Protein AF-A0A1F3NAL4-F1 (afdb_monomer)

Mean predicted aligned error: 11.39 Å

Structure (mmCIF, N/CA/C/O backbone):
data_AF-A0A1F3NAL4-F1
#
_entry.id   AF-A0A1F3NAL4-F1
#
loop_
_atom_site.group_PDB
_atom_site.id
_atom_site.type_symbol
_atom_site.label_atom_id
_atom_site.label_alt_id
_atom_site.label_comp_id
_atom_site.label_asym_id
_atom_site.label_entity_id
_atom_site.label_seq_id
_atom_site.pdbx_PDB_ins_code
_atom_site.Cartn_x
_atom_site.Cartn_y
_atom_site.Cartn_z
_atom_site.occupancy
_atom_site.B_iso_or_equiv
_atom_site.auth_seq_id
_atom_site.auth_comp_id
_atom_site.auth_asym_id
_atom_site.auth_atom_id
_atom_site.pdbx_PDB_model_num
ATOM 1 N N . MET A 1 1 ? 22.217 17.154 -23.159 1.00 69.25 1 MET A N 1
ATOM 2 C CA . MET A 1 1 ? 22.760 16.354 -22.035 1.00 69.25 1 MET A CA 1
ATOM 3 C C . MET A 1 1 ? 21.694 16.055 -20.979 1.00 69.25 1 MET A C 1
ATOM 5 O O . MET A 1 1 ? 21.449 14.884 -20.735 1.00 69.25 1 MET A O 1
ATOM 9 N N . PHE A 1 2 ? 21.003 17.062 -20.426 1.00 83.12 2 PHE A N 1
ATOM 10 C CA . PHE A 1 2 ? 19.924 16.865 -19.440 1.00 83.12 2 PHE A CA 1
ATOM 11 C C . PHE A 1 2 ? 18.755 15.992 -19.947 1.00 83.12 2 PHE A C 1
ATOM 13 O O . PHE A 1 2 ? 18.383 15.028 -19.288 1.00 83.12 2 PHE A O 1
ATOM 20 N N . GLU A 1 3 ? 18.253 16.245 -21.160 1.00 89.31 3 GLU A N 1
ATOM 21 C CA . GLU A 1 3 ? 17.166 15.454 -21.775 1.00 89.31 3 GLU A CA 1
ATOM 22 C C . GLU A 1 3 ? 17.508 13.966 -21.948 1.00 89.31 3 GLU A C 1
ATOM 24 O O . GLU A 1 3 ? 16.677 13.093 -21.714 1.00 89.31 3 GLU A O 1
ATOM 29 N N . ILE A 1 4 ? 18.760 13.661 -22.304 1.00 88.06 4 ILE A N 1
ATOM 30 C CA . ILE A 1 4 ? 19.230 12.279 -22.478 1.00 88.06 4 ILE A CA 1
ATOM 31 C C . ILE A 1 4 ? 19.262 11.560 -21.124 1.00 88.06 4 ILE A C 1
ATOM 33 O O . ILE A 1 4 ? 18.798 10.429 -21.015 1.00 88.06 4 ILE A O 1
ATOM 37 N N . LEU A 1 5 ? 19.747 12.231 -20.075 1.00 88.50 5 LEU A N 1
ATOM 38 C CA . LEU A 1 5 ? 19.722 11.713 -18.704 1.00 88.50 5 LEU A CA 1
ATOM 39 C C . LEU A 1 5 ? 18.291 11.468 -18.212 1.00 88.50 5 LEU A C 1
ATOM 41 O O . LEU A 1 5 ? 18.008 10.408 -17.656 1.00 88.50 5 LEU A O 1
ATOM 45 N N . LEU A 1 6 ? 17.375 12.408 -18.464 1.00 87.88 6 LEU A N 1
ATOM 46 C CA . LEU A 1 6 ? 15.967 12.267 -18.096 1.00 87.88 6 LEU A CA 1
ATOM 47 C C . LEU A 1 6 ? 15.304 11.097 -18.837 1.00 87.88 6 LEU A C 1
ATOM 49 O O . LEU A 1 6 ? 14.531 10.343 -18.245 1.00 87.88 6 LEU A O 1
ATOM 53 N N . PHE A 1 7 ? 15.621 10.925 -20.119 1.00 93.44 7 PHE A N 1
ATOM 54 C CA . PHE A 1 7 ? 15.144 9.806 -20.923 1.00 93.44 7 PHE A CA 1
ATOM 55 C C . PHE A 1 7 ? 15.645 8.461 -20.383 1.00 93.44 7 PHE A C 1
ATOM 57 O O . PHE A 1 7 ? 14.840 7.557 -20.156 1.00 93.44 7 PHE A O 1
ATOM 64 N N . ILE A 1 8 ? 16.948 8.343 -20.105 1.00 92.44 8 ILE A N 1
ATOM 65 C CA . ILE A 1 8 ? 17.551 7.130 -19.533 1.00 92.44 8 ILE A CA 1
ATOM 66 C C . ILE A 1 8 ? 16.922 6.805 -18.174 1.00 92.44 8 ILE A C 1
ATOM 68 O O . ILE A 1 8 ? 16.548 5.659 -17.925 1.00 92.44 8 ILE A O 1
ATOM 72 N N . TYR A 1 9 ? 16.741 7.811 -17.317 1.00 92.00 9 TYR A N 1
ATOM 73 C CA . TYR A 1 9 ? 16.094 7.643 -16.020 1.00 92.00 9 TYR A CA 1
ATOM 74 C C . TYR A 1 9 ? 14.658 7.118 -16.161 1.00 92.00 9 TYR A C 1
ATOM 76 O O . TYR A 1 9 ? 14.296 6.116 -15.542 1.00 92.00 9 TYR A O 1
ATOM 84 N N . LYS A 1 10 ? 13.842 7.741 -17.022 1.00 91.31 10 LYS A N 1
ATOM 85 C CA . LYS A 1 10 ? 12.460 7.300 -17.285 1.00 91.31 10 LYS A CA 1
ATOM 86 C C . LYS A 1 10 ? 12.410 5.873 -17.823 1.00 91.31 10 LYS A C 1
ATOM 88 O O . LYS A 1 10 ? 11.565 5.088 -17.392 1.00 91.31 10 LYS A O 1
ATOM 93 N N . TYR A 1 11 ? 13.317 5.535 -18.737 1.00 93.88 11 TYR A N 1
ATOM 94 C CA . TYR A 1 11 ? 13.435 4.186 -19.272 1.00 93.88 11 TYR A CA 1
ATOM 95 C C . TYR A 1 11 ? 13.720 3.179 -18.153 1.00 93.88 11 TYR A C 1
ATOM 97 O O . TYR A 1 11 ? 12.970 2.219 -17.988 1.00 93.88 11 TYR A O 1
ATOM 105 N N . TYR A 1 12 ? 14.730 3.437 -17.322 1.00 94.38 12 TYR A N 1
ATOM 106 C CA . TYR A 1 12 ? 15.088 2.561 -16.209 1.00 94.38 12 TYR A CA 1
ATOM 107 C C . TYR A 1 12 ? 13.931 2.369 -15.216 1.00 94.38 12 TYR A C 1
ATOM 109 O O . TYR A 1 12 ? 13.581 1.239 -14.869 1.00 94.38 12 TYR A O 1
ATOM 117 N N . MET A 1 13 ? 13.256 3.457 -14.835 1.00 89.81 13 MET A N 1
ATOM 118 C CA . MET A 1 13 ? 12.084 3.400 -13.955 1.00 89.81 13 MET A CA 1
ATOM 119 C C . MET A 1 13 ? 10.934 2.582 -14.560 1.00 89.81 13 MET A C 1
ATOM 121 O O . MET A 1 13 ? 10.269 1.831 -13.845 1.00 89.81 13 MET A O 1
ATOM 125 N N . SER A 1 14 ? 10.717 2.671 -15.877 1.00 91.31 14 SER A N 1
ATOM 126 C CA . SER A 1 14 ? 9.723 1.848 -16.577 1.00 91.31 14 SER A CA 1
ATOM 127 C C . SER A 1 14 ? 10.041 0.356 -16.472 1.00 91.31 14 SER A C 1
ATOM 129 O O . SER A 1 14 ? 9.146 -0.455 -16.225 1.00 91.31 14 SER A O 1
ATOM 131 N N . GLN A 1 15 ? 11.314 -0.018 -16.607 1.00 92.38 15 GLN A N 1
ATOM 132 C CA . GLN A 1 15 ? 11.738 -1.413 -16.505 1.00 92.38 15 GLN A CA 1
ATOM 133 C C . GLN A 1 15 ? 11.542 -1.963 -15.085 1.00 92.38 15 GLN A C 1
ATOM 135 O O . GLN A 1 15 ? 11.014 -3.066 -14.933 1.00 92.38 15 GLN A O 1
ATOM 140 N N . ILE A 1 16 ? 11.850 -1.173 -14.051 1.00 91.31 16 ILE A N 1
ATOM 141 C CA . ILE A 1 16 ? 11.563 -1.540 -12.653 1.00 91.31 16 ILE A CA 1
ATOM 142 C C . ILE A 1 16 ? 10.061 -1.738 -12.440 1.00 91.31 16 ILE A C 1
ATOM 144 O O . ILE A 1 16 ? 9.643 -2.753 -11.885 1.00 91.31 16 ILE A O 1
ATOM 148 N N . ALA A 1 17 ? 9.232 -0.801 -12.907 1.00 88.44 17 ALA A N 1
ATOM 149 C CA . ALA A 1 17 ? 7.783 -0.889 -12.739 1.00 88.44 17 ALA A CA 1
ATOM 150 C C . ALA A 1 17 ? 7.203 -2.164 -13.377 1.00 88.44 17 ALA A C 1
ATOM 152 O O . ALA A 1 17 ? 6.321 -2.803 -12.798 1.00 88.44 17 ALA A O 1
ATOM 153 N N . LYS A 1 18 ? 7.725 -2.570 -14.543 1.00 90.62 18 LYS A N 1
ATOM 154 C CA . LYS A 1 18 ? 7.353 -3.834 -15.198 1.00 90.62 18 LYS A CA 1
ATOM 155 C C . LYS A 1 18 ? 7.766 -5.047 -14.364 1.00 90.62 18 LYS A C 1
ATOM 157 O O . LYS A 1 18 ? 6.940 -5.930 -14.157 1.00 90.62 18 LYS A O 1
ATOM 162 N N . ALA A 1 19 ? 8.996 -5.074 -13.850 1.00 92.88 19 ALA A N 1
ATOM 163 C CA . ALA A 1 19 ? 9.482 -6.178 -13.021 1.00 92.88 19 ALA A CA 1
ATOM 164 C C . ALA A 1 19 ? 8.639 -6.353 -11.745 1.00 92.88 19 ALA A C 1
ATOM 166 O O . ALA A 1 19 ? 8.182 -7.456 -11.447 1.00 92.88 19 ALA A O 1
ATOM 167 N N . VAL A 1 20 ? 8.349 -5.255 -11.040 1.00 91.81 20 VAL A N 1
ATOM 168 C CA . VAL A 1 20 ? 7.497 -5.273 -9.839 1.00 91.81 20 VAL A CA 1
ATOM 169 C C . VAL A 1 20 ? 6.087 -5.762 -10.164 1.00 91.81 20 VAL A C 1
ATOM 171 O O . VAL A 1 20 ? 5.506 -6.531 -9.402 1.00 91.81 20 VAL A O 1
ATOM 174 N N . ARG A 1 21 ? 5.530 -5.357 -11.311 1.00 90.88 21 ARG A N 1
ATOM 175 C CA . ARG A 1 21 ? 4.214 -5.829 -11.753 1.00 90.88 21 ARG A CA 1
ATOM 176 C C . ARG A 1 21 ? 4.188 -7.340 -11.974 1.00 90.88 21 ARG A C 1
ATOM 178 O O . ARG A 1 21 ? 3.248 -7.980 -11.519 1.00 90.88 21 ARG A O 1
ATOM 185 N N . ILE A 1 22 ? 5.196 -7.892 -12.647 1.00 92.62 22 ILE A N 1
ATOM 186 C CA . ILE A 1 22 ? 5.296 -9.340 -12.886 1.00 92.62 22 ILE A CA 1
ATOM 187 C C . ILE A 1 22 ? 5.355 -10.089 -11.551 1.00 92.62 22 ILE A C 1
ATOM 189 O O . ILE A 1 22 ? 4.622 -11.054 -11.356 1.00 92.62 22 ILE A O 1
ATOM 193 N N . LEU A 1 23 ? 6.163 -9.603 -10.605 1.00 93.19 23 LEU A N 1
ATOM 194 C CA . LEU A 1 23 ? 6.261 -10.210 -9.280 1.00 93.19 23 LEU A CA 1
ATOM 195 C C . LEU A 1 23 ? 4.927 -10.171 -8.522 1.00 93.19 23 LEU A C 1
ATOM 197 O O . LEU A 1 23 ? 4.520 -11.170 -7.938 1.00 93.19 23 LEU A O 1
ATOM 201 N N . HIS A 1 24 ? 4.225 -9.037 -8.546 1.00 92.38 24 HIS A N 1
ATOM 202 C CA . HIS A 1 24 ? 2.912 -8.931 -7.918 1.00 92.38 24 HIS A CA 1
ATOM 203 C C . HIS A 1 24 ? 1.886 -9.894 -8.528 1.00 92.38 24 HIS A C 1
ATOM 205 O O . HIS A 1 24 ? 1.132 -10.514 -7.779 1.00 92.38 24 HIS A O 1
ATOM 211 N N . MET A 1 25 ? 1.868 -10.051 -9.855 1.00 90.81 25 MET A N 1
ATOM 212 C CA . MET A 1 25 ? 0.991 -11.023 -10.517 1.00 90.81 25 MET A CA 1
ATOM 213 C C . MET A 1 25 ? 1.307 -12.446 -10.056 1.00 90.81 25 MET A C 1
ATOM 215 O O . MET A 1 25 ? 0.410 -13.151 -9.611 1.00 90.81 25 MET A O 1
ATOM 219 N N . TYR A 1 26 ? 2.588 -12.820 -10.045 1.00 94.25 26 TYR A N 1
ATOM 220 C CA . TYR A 1 26 ? 3.018 -14.135 -9.576 1.00 94.25 26 TYR A CA 1
ATOM 221 C C . TYR A 1 26 ? 2.574 -14.415 -8.133 1.00 94.25 26 TYR A C 1
ATOM 223 O O . TYR A 1 26 ? 2.038 -15.480 -7.841 1.00 94.25 26 TYR A O 1
ATOM 231 N N . ILE A 1 27 ? 2.748 -13.451 -7.224 1.00 92.06 27 ILE A N 1
ATOM 232 C CA . ILE A 1 27 ? 2.289 -13.585 -5.833 1.00 92.06 27 ILE A CA 1
ATOM 233 C C . ILE A 1 27 ? 0.763 -13.722 -5.771 1.00 92.06 27 ILE A C 1
ATOM 235 O O . ILE A 1 27 ? 0.260 -14.530 -4.996 1.00 92.06 27 ILE A O 1
ATOM 239 N N . SER A 1 2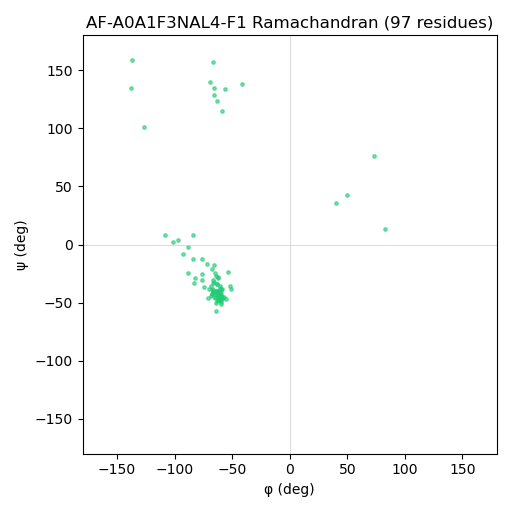8 ? 0.032 -12.964 -6.591 1.00 92.31 28 SER A N 1
ATOM 240 C CA . SER A 1 28 ? -1.437 -13.008 -6.628 1.00 92.31 28 SER A CA 1
ATOM 241 C C . SER A 1 28 ? -1.948 -14.377 -7.050 1.00 92.31 28 SER A C 1
ATOM 243 O O . SER A 1 28 ? -2.839 -14.914 -6.404 1.00 92.31 28 SER A O 1
ATOM 245 N N . GLU A 1 29 ? -1.339 -14.959 -8.083 1.00 93.69 29 GLU A N 1
ATOM 246 C CA . GLU A 1 29 ? -1.653 -16.307 -8.554 1.00 93.69 29 GLU A CA 1
ATOM 247 C C . GLU A 1 29 ? -1.307 -17.361 -7.499 1.00 93.69 29 GLU A C 1
ATOM 249 O O . GLU A 1 29 ? -2.111 -18.245 -7.222 1.00 93.69 29 GLU A O 1
ATOM 254 N N . LYS A 1 30 ? -0.129 -17.260 -6.867 1.00 95.19 30 LYS A N 1
ATOM 255 C CA . LYS A 1 30 ? 0.311 -18.229 -5.850 1.00 95.19 30 LYS A CA 1
ATOM 256 C C . LYS A 1 30 ? -0.521 -18.215 -4.578 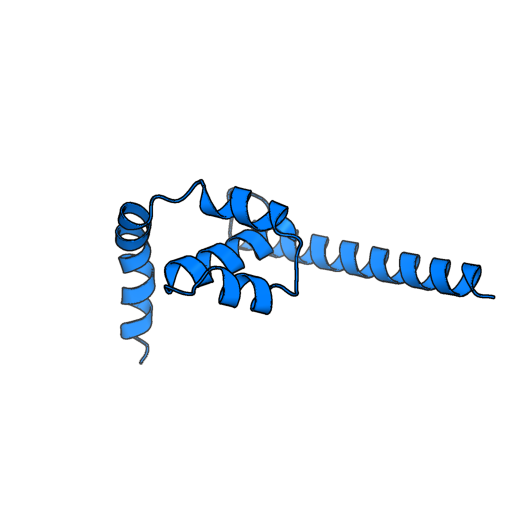1.00 95.19 30 LYS A C 1
ATOM 258 O O . LYS A 1 30 ? -0.612 -19.246 -3.922 1.00 95.19 30 LYS A O 1
ATOM 263 N N . LEU A 1 31 ? -1.074 -17.063 -4.220 1.00 92.19 31 LEU A N 1
ATOM 264 C CA . LEU A 1 31 ? -1.934 -16.904 -3.051 1.00 92.19 31 LEU A CA 1
ATOM 265 C C . LEU A 1 31 ? -3.425 -16.967 -3.402 1.00 92.19 31 LEU A C 1
ATOM 267 O O . LEU A 1 31 ? -4.247 -16.750 -2.517 1.00 92.19 31 LEU A O 1
ATOM 271 N N . GLU A 1 32 ? -3.762 -17.224 -4.671 1.00 93.81 32 GLU A N 1
ATOM 272 C CA . GLU A 1 32 ? -5.137 -17.280 -5.180 1.00 93.81 32 GLU A CA 1
ATOM 273 C C . GLU A 1 32 ? -5.965 -16.048 -4.773 1.00 93.81 32 GLU A C 1
ATOM 275 O O . GLU A 1 32 ? -7.123 -16.136 -4.356 1.00 93.81 32 GLU A O 1
ATOM 280 N N . LEU A 1 33 ? -5.353 -14.861 -4.863 1.00 88.50 33 LEU A N 1
ATOM 281 C CA . LEU A 1 33 ? -6.022 -13.619 -4.49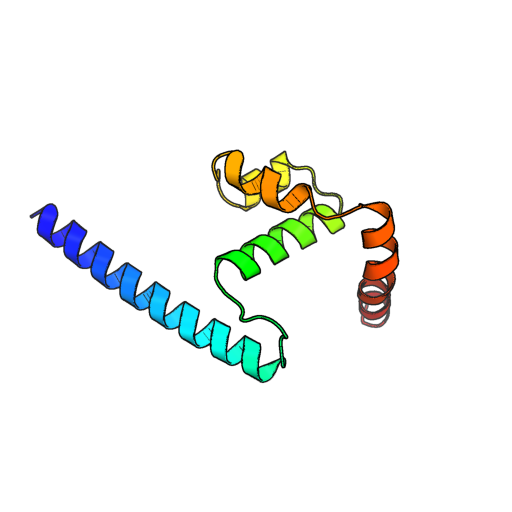3 1.00 88.50 33 LEU A CA 1
ATOM 282 C C . LEU A 1 33 ? -7.181 -13.342 -5.455 1.00 88.50 33 LEU A C 1
ATOM 284 O O . LEU 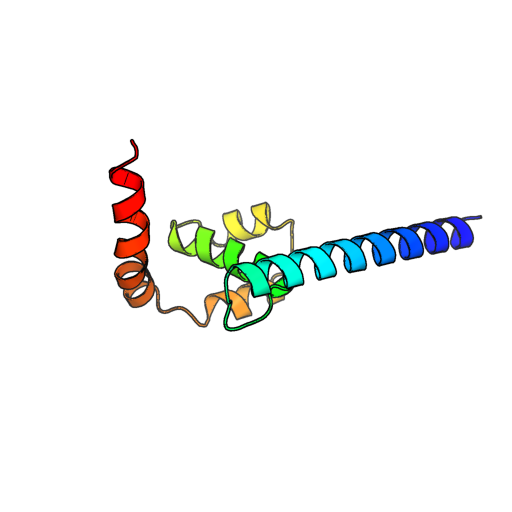A 1 33 ? -7.029 -13.392 -6.672 1.00 88.50 33 LEU A O 1
ATOM 288 N N . SER A 1 34 ? -8.332 -12.955 -4.904 1.00 87.56 34 SER A N 1
ATOM 289 C CA . SER A 1 34 ? -9.519 -12.587 -5.690 1.00 87.56 34 SER A CA 1
ATOM 290 C C . SER A 1 34 ? -9.328 -11.326 -6.538 1.00 87.56 34 SER A C 1
ATOM 292 O O . SER A 1 34 ? -10.108 -11.064 -7.454 1.00 87.56 34 SER A O 1
ATOM 294 N N . VAL A 1 35 ? -8.308 -10.527 -6.222 1.00 85.06 35 VAL A N 1
ATOM 295 C CA . VAL A 1 35 ? -7.932 -9.315 -6.943 1.00 85.06 35 VAL A CA 1
ATOM 296 C C . VAL A 1 35 ? -6.417 -9.276 -7.072 1.00 85.06 35 VAL A C 1
ATOM 298 O O . VAL A 1 35 ? -5.702 -9.464 -6.088 1.00 85.06 35 VAL A O 1
ATOM 301 N N . ASP A 1 36 ? -5.939 -8.948 -8.271 1.00 83.56 36 ASP A N 1
ATOM 302 C CA . ASP A 1 36 ? -4.512 -8.796 -8.532 1.00 83.56 36 ASP A CA 1
ATOM 303 C C . ASP A 1 36 ? -3.856 -7.774 -7.600 1.00 83.56 36 ASP A C 1
ATOM 305 O O . ASP A 1 36 ? -4.286 -6.617 -7.455 1.00 83.56 36 ASP A O 1
ATOM 309 N N . LEU A 1 37 ? -2.713 -8.171 -7.061 1.00 88.19 37 LEU A N 1
ATOM 310 C CA . LEU A 1 37 ? -1.802 -7.290 -6.370 1.00 88.19 37 LEU A CA 1
ATOM 311 C C . LEU A 1 37 ? -1.220 -6.276 -7.374 1.00 88.19 37 LEU A C 1
ATOM 313 O O . LEU A 1 37 ? -0.737 -6.593 -8.462 1.00 88.19 37 LEU A O 1
ATOM 317 N N . ARG A 1 38 ? -1.297 -4.999 -7.018 1.00 87.69 38 ARG A N 1
ATOM 318 C CA . ARG A 1 38 ? -0.802 -3.843 -7.772 1.00 87.69 38 ARG A CA 1
ATOM 319 C C . ARG A 1 38 ? -0.129 -2.917 -6.774 1.00 87.69 38 ARG A C 1
ATOM 321 O O . ARG A 1 38 ? -0.465 -2.923 -5.600 1.00 87.69 38 ARG A O 1
ATOM 328 N N . LEU A 1 39 ? 0.755 -2.032 -7.239 1.00 84.38 39 LEU A N 1
ATOM 329 C CA . LEU A 1 39 ? 1.411 -1.053 -6.356 1.00 84.38 39 LEU A CA 1
ATOM 330 C C . LEU A 1 39 ? 0.417 -0.259 -5.495 1.00 84.38 39 LEU A C 1
ATOM 332 O O . LEU A 1 39 ? 0.690 -0.014 -4.324 1.00 84.38 39 LEU A O 1
ATOM 336 N N . LYS A 1 40 ? -0.742 0.100 -6.064 1.00 82.50 40 LYS A N 1
ATOM 337 C CA . LYS A 1 40 ? -1.829 0.741 -5.321 1.00 82.50 40 LYS A CA 1
ATOM 338 C C . LYS A 1 40 ? -2.387 -0.192 -4.241 1.00 82.50 40 LYS A C 1
ATOM 340 O O . LYS A 1 40 ? -2.306 0.148 -3.076 1.00 82.50 40 LYS A O 1
ATOM 345 N N . THR A 1 41 ? -2.856 -1.391 -4.586 1.00 82.88 41 THR A N 1
ATOM 346 C CA . THR A 1 41 ? -3.457 -2.311 -3.602 1.00 82.88 41 THR A CA 1
ATOM 347 C C . THR A 1 41 ? -2.472 -2.763 -2.519 1.00 82.88 41 THR A C 1
ATOM 349 O O . THR A 1 41 ? -2.864 -2.872 -1.357 1.00 82.88 41 THR A O 1
ATOM 352 N N . SER A 1 42 ? -1.185 -2.932 -2.843 1.00 83.62 42 SER A N 1
ATOM 353 C CA . SER A 1 42 ? -0.123 -3.183 -1.857 1.00 83.62 42 SER A CA 1
ATOM 354 C C . SER A 1 42 ? 0.027 -2.010 -0.880 1.00 83.62 42 SER A C 1
ATOM 356 O O . SER A 1 42 ? 0.106 -2.208 0.332 1.00 83.62 42 SER A O 1
ATOM 358 N N . ARG A 1 43 ? 0.022 -0.772 -1.392 1.00 83.88 43 ARG A N 1
ATOM 359 C CA . ARG A 1 43 ? 0.110 0.451 -0.582 1.00 83.88 43 ARG A CA 1
ATOM 360 C C . ARG A 1 43 ? -1.124 0.638 0.302 1.00 83.88 43 ARG A C 1
ATOM 362 O O . ARG A 1 43 ? -0.986 0.953 1.481 1.00 83.88 43 ARG A O 1
ATOM 369 N N . ASP A 1 44 ? -2.307 0.395 -0.248 1.00 82.00 44 ASP A N 1
ATOM 370 C CA . ASP A 1 44 ? -3.586 0.506 0.454 1.00 82.00 44 ASP A CA 1
ATOM 371 C C . ASP A 1 44 ? -3.653 -0.517 1.603 1.00 82.00 44 ASP A C 1
ATOM 373 O O . ASP A 1 44 ? -4.084 -0.198 2.714 1.00 82.00 44 ASP A O 1
ATOM 377 N N . SER A 1 45 ? -3.143 -1.732 1.366 1.00 83.50 45 SER A N 1
ATOM 378 C CA . SER A 1 45 ? -3.033 -2.793 2.376 1.00 83.50 45 SER A CA 1
ATOM 379 C C . SER A 1 45 ? -2.067 -2.421 3.504 1.00 83.50 45 SER A C 1
ATOM 381 O O . SER A 1 45 ? -2.365 -2.665 4.676 1.00 83.50 45 SER A O 1
ATOM 383 N N . TYR A 1 46 ? -0.942 -1.777 3.180 1.00 86.25 46 TYR A N 1
ATOM 384 C CA . TYR A 1 46 ? 0.010 -1.272 4.172 1.00 86.25 46 TYR A CA 1
ATOM 385 C C . TYR A 1 46 ? -0.609 -0.177 5.056 1.00 86.25 46 TYR A C 1
ATOM 387 O O . TYR A 1 46 ? -0.599 -0.294 6.282 1.00 86.25 46 TYR A O 1
ATOM 395 N N . ALA A 1 47 ? -1.236 0.836 4.449 1.00 84.81 47 ALA A N 1
ATOM 396 C CA . ALA A 1 47 ? -1.900 1.922 5.175 1.00 84.81 47 ALA A CA 1
ATOM 397 C C . ALA A 1 47 ? -3.030 1.400 6.078 1.00 84.81 47 ALA A C 1
ATOM 399 O O . ALA A 1 47 ? -3.151 1.782 7.243 1.00 84.81 47 ALA A O 1
ATOM 400 N N . THR A 1 48 ? -3.829 0.471 5.551 1.00 83.56 48 THR A N 1
ATOM 401 C CA . THR A 1 48 ? -4.917 -0.171 6.293 1.00 83.56 48 THR A CA 1
ATOM 402 C C . THR A 1 48 ? -4.387 -0.967 7.483 1.00 83.56 48 THR A C 1
ATOM 404 O O . THR A 1 48 ? -4.957 -0.892 8.569 1.00 83.56 48 THR A O 1
ATOM 407 N N . THR A 1 49 ? -3.277 -1.688 7.313 1.00 85.06 49 THR A N 1
ATOM 408 C CA . THR A 1 49 ? -2.615 -2.423 8.400 1.00 85.06 49 THR A CA 1
ATOM 409 C C . THR A 1 49 ? -2.153 -1.485 9.517 1.00 85.06 49 THR A C 1
ATOM 411 O O . THR A 1 49 ? -2.406 -1.771 10.686 1.00 85.06 49 THR A O 1
ATOM 414 N N . LEU A 1 50 ? -1.549 -0.340 9.183 1.00 81.25 50 LEU A N 1
ATOM 415 C CA . LEU A 1 50 ? -1.131 0.651 10.182 1.00 81.25 50 LEU A CA 1
ATOM 416 C C . LEU A 1 50 ? -2.320 1.309 10.897 1.00 81.25 50 LEU A C 1
ATOM 418 O O . LEU A 1 50 ? -2.296 1.501 12.110 1.00 81.25 50 LEU A O 1
ATOM 422 N N . LYS A 1 51 ? -3.402 1.610 10.174 1.00 83.50 51 LYS A N 1
ATOM 423 C CA . LYS A 1 51 ? -4.630 2.112 10.806 1.00 83.50 51 LYS A CA 1
ATOM 424 C C . LYS A 1 51 ? -5.216 1.091 11.777 1.00 83.50 51 LYS A C 1
ATOM 426 O O . LYS A 1 51 ? -5.619 1.448 12.879 1.00 83.50 51 LYS A O 1
ATOM 431 N N . ARG A 1 52 ? -5.244 -0.184 11.383 1.00 79.38 52 ARG A N 1
ATOM 432 C CA . ARG A 1 52 ? -5.723 -1.293 12.223 1.00 79.38 52 ARG A CA 1
ATOM 433 C C . ARG A 1 52 ? -4.886 -1.483 13.486 1.00 79.38 52 ARG A C 1
ATOM 435 O O . ARG A 1 52 ? -5.429 -1.929 14.489 1.00 79.38 52 ARG A O 1
ATOM 442 N N . SER A 1 53 ? -3.600 -1.132 13.458 1.00 80.56 53 SER A N 1
ATOM 443 C CA . SER A 1 53 ? -2.736 -1.144 14.644 1.00 80.56 53 SER A CA 1
ATOM 444 C C . SER A 1 53 ? -2.836 0.127 15.498 1.00 80.56 53 SER A C 1
ATOM 446 O O . SER A 1 53 ? -2.071 0.281 16.448 1.00 80.56 53 SER A O 1
ATOM 448 N N . GLY A 1 54 ? -3.782 1.023 15.194 1.00 81.31 54 GLY A N 1
ATOM 449 C CA . GLY A 1 54 ? -4.059 2.223 15.983 1.00 81.31 54 GLY A CA 1
ATOM 450 C C . GLY A 1 54 ? -3.132 3.401 15.689 1.00 81.31 54 GLY A C 1
ATOM 451 O O . GLY A 1 54 ? -3.113 4.355 16.462 1.00 81.31 54 GLY A O 1
ATOM 452 N N . LYS A 1 55 ? -2.359 3.359 14.594 1.00 83.56 55 LYS A N 1
ATOM 453 C CA . LYS A 1 55 ? -1.500 4.482 14.203 1.00 83.56 55 LYS A CA 1
ATOM 454 C C . LYS A 1 55 ? -2.314 5.678 13.730 1.00 83.56 55 LYS A C 1
ATOM 456 O O . LYS A 1 55 ? -3.315 5.529 13.024 1.00 83.56 55 LYS A O 1
ATOM 461 N N . SER A 1 56 ? -1.865 6.868 14.122 1.00 83.50 56 SER A N 1
ATOM 462 C CA . SER A 1 56 ? -2.487 8.122 13.710 1.00 83.50 56 SER A CA 1
ATOM 463 C C . SER A 1 56 ? -2.313 8.350 12.207 1.00 83.50 56 SER A C 1
ATOM 465 O O . SER A 1 56 ? -1.410 7.815 11.560 1.00 83.50 56 SER A O 1
ATOM 467 N N . ARG A 1 57 ? -3.193 9.169 11.627 1.00 76.56 57 ARG A N 1
ATOM 468 C CA . ARG A 1 57 ? -3.133 9.497 10.195 1.00 76.56 57 ARG A CA 1
ATOM 469 C C . ARG A 1 57 ? -1.820 10.187 9.821 1.00 76.56 57 ARG A C 1
ATOM 471 O O . ARG A 1 57 ? -1.303 9.925 8.739 1.00 76.56 57 ARG A O 1
ATOM 478 N N . ASP A 1 58 ? -1.287 11.022 10.710 1.00 77.69 58 ASP A N 1
ATOM 479 C CA . ASP A 1 58 ? -0.029 11.735 10.488 1.00 77.69 58 ASP A CA 1
ATOM 480 C C . ASP A 1 58 ? 1.170 10.786 10.483 1.00 77.69 58 ASP A C 1
ATOM 482 O O . ASP A 1 58 ? 1.961 10.841 9.544 1.00 77.69 58 ASP A O 1
ATOM 486 N N . GLU A 1 59 ? 1.237 9.842 11.431 1.00 78.69 59 GLU A N 1
ATOM 487 C CA . GLU A 1 59 ? 2.260 8.784 11.431 1.00 78.69 59 GLU A CA 1
ATOM 488 C C . GLU A 1 59 ? 2.194 7.949 10.142 1.00 78.69 59 GLU A C 1
ATOM 490 O O . GLU A 1 59 ? 3.211 7.690 9.506 1.00 78.69 59 GLU A O 1
ATOM 495 N N . ILE A 1 60 ? 0.994 7.543 9.709 1.00 82.62 60 ILE A N 1
ATOM 496 C CA . ILE A 1 60 ? 0.829 6.764 8.469 1.00 82.62 60 ILE A CA 1
ATOM 497 C C . ILE A 1 60 ? 1.298 7.573 7.255 1.00 82.62 60 ILE A C 1
ATOM 499 O O . ILE A 1 60 ? 1.967 7.035 6.372 1.00 82.62 60 ILE A O 1
ATOM 503 N N . ARG A 1 61 ? 0.976 8.868 7.207 1.00 72.56 61 ARG A N 1
ATOM 504 C CA . ARG A 1 61 ? 1.362 9.759 6.107 1.00 72.56 61 ARG A CA 1
ATOM 505 C C . ARG A 1 61 ? 2.872 9.967 6.034 1.00 72.56 61 ARG A C 1
ATOM 507 O O . ARG A 1 61 ? 3.423 9.983 4.935 1.00 72.56 61 ARG A O 1
ATOM 514 N N . GLU A 1 62 ? 3.525 10.115 7.179 1.00 76.31 62 GLU A N 1
ATOM 515 C CA . GLU A 1 62 ? 4.981 10.206 7.274 1.00 76.31 62 GLU A CA 1
ATOM 516 C C . GLU A 1 62 ? 5.636 8.917 6.762 1.00 76.31 62 GLU A C 1
ATOM 518 O O . GLU A 1 62 ? 6.484 8.964 5.870 1.00 76.31 62 GLU A O 1
ATOM 523 N N . MET A 1 63 ? 5.143 7.758 7.209 1.00 78.62 63 MET A N 1
ATOM 524 C CA . MET A 1 63 ? 5.645 6.446 6.784 1.00 78.62 63 MET A CA 1
ATOM 525 C C . MET A 1 63 ? 5.431 6.155 5.292 1.00 78.62 63 MET A C 1
ATOM 527 O O . MET A 1 63 ? 6.185 5.390 4.693 1.00 78.62 63 MET A O 1
ATOM 531 N N . MET A 1 64 ?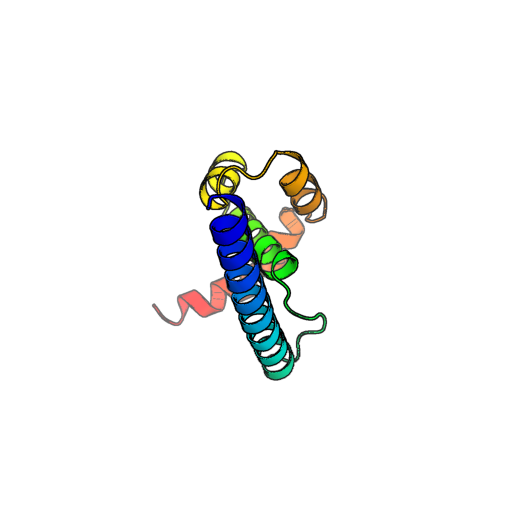 4.415 6.756 4.670 1.00 77.81 64 MET A N 1
ATOM 532 C CA . MET A 1 64 ? 4.140 6.625 3.234 1.00 77.81 64 MET A CA 1
ATOM 533 C C . MET A 1 64 ? 4.880 7.656 2.367 1.00 77.81 64 MET A C 1
ATOM 535 O O . MET A 1 64 ? 4.774 7.593 1.141 1.00 77.81 64 MET A O 1
ATOM 539 N N . GLY A 1 65 ? 5.644 8.566 2.983 1.00 68.12 65 GLY A N 1
ATOM 540 C CA . GLY A 1 65 ? 6.471 9.557 2.300 1.00 68.12 65 GLY A CA 1
ATOM 541 C C . GLY A 1 65 ? 5.649 10.679 1.669 1.00 68.12 65 GLY A C 1
ATOM 542 O O . GLY A 1 65 ? 5.456 10.688 0.458 1.00 68.12 65 GLY A O 1
ATOM 543 N N . HIS A 1 66 ? 5.161 11.618 2.494 1.00 56.88 66 HIS A N 1
ATOM 544 C CA . HIS A 1 66 ? 4.522 12.890 2.100 1.00 56.88 66 HIS A CA 1
ATOM 545 C C . HIS A 1 66 ? 3.576 12.824 0.882 1.00 56.88 66 HIS A C 1
ATOM 547 O O . HIS A 1 66 ? 3.496 13.768 0.096 1.00 56.88 66 HIS A O 1
ATOM 553 N N . SER A 1 67 ? 2.824 11.734 0.711 1.00 53.22 67 SER A N 1
ATOM 554 C CA . SER A 1 67 ? 1.785 11.674 -0.314 1.00 53.22 67 SER A CA 1
ATOM 555 C C . SER A 1 67 ? 0.716 12.721 0.008 1.00 53.22 67 SER A C 1
ATOM 557 O O . SER A 1 67 ? 0.175 12.732 1.117 1.00 53.22 67 SER A O 1
ATOM 559 N N . THR A 1 68 ? 0.455 13.611 -0.949 1.00 48.84 68 THR A N 1
ATOM 560 C CA . THR A 1 68 ? -0.559 14.674 -0.926 1.00 48.84 68 THR A CA 1
ATOM 561 C C . THR A 1 68 ? -1.873 14.165 -0.318 1.00 48.84 68 THR A C 1
ATOM 563 O O . THR A 1 68 ? -2.283 13.033 -0.585 1.00 48.84 68 THR A O 1
ATOM 566 N N . SER A 1 69 ? -2.516 14.975 0.533 1.00 49.19 69 SER A N 1
ATOM 567 C CA . SER A 1 69 ? -3.601 14.558 1.445 1.00 49.19 69 SER A CA 1
ATOM 568 C C . SER A 1 69 ? -4.779 13.832 0.781 1.00 49.19 69 SER A C 1
ATOM 570 O O . SER A 1 69 ? -5.446 13.039 1.442 1.00 49.19 69 SER A O 1
ATOM 572 N N . GLU A 1 70 ? -4.998 14.040 -0.517 1.00 52.88 70 GLU A N 1
ATOM 573 C CA . GLU A 1 70 ? -6.076 13.438 -1.317 1.00 52.88 70 GLU A CA 1
ATOM 574 C C . GLU A 1 70 ? -6.009 11.908 -1.403 1.00 52.88 70 GLU A C 1
ATOM 576 O O . GLU A 1 70 ? -7.035 11.243 -1.532 1.00 52.88 70 GLU A O 1
ATOM 581 N N . VAL A 1 71 ? -4.817 11.314 -1.302 1.00 53.53 71 VAL A N 1
ATOM 582 C CA . VAL A 1 71 ? -4.663 9.864 -1.479 1.00 53.53 71 VAL A CA 1
ATOM 583 C C . VAL A 1 71 ? -5.155 9.094 -0.246 1.00 53.53 71 VAL A C 1
ATOM 585 O O . VAL A 1 71 ? -5.688 7.998 -0.389 1.00 53.53 71 VAL A O 1
ATOM 588 N N . ILE A 1 72 ? -5.059 9.675 0.958 1.00 52.97 72 ILE A N 1
ATOM 589 C CA . ILE A 1 72 ? -5.388 8.983 2.215 1.00 52.97 72 ILE A CA 1
ATOM 590 C C . ILE A 1 72 ? -6.893 9.008 2.534 1.00 52.97 72 ILE A C 1
ATOM 592 O O . ILE A 1 72 ? -7.405 8.025 3.072 1.00 52.97 72 ILE A O 1
ATOM 596 N N . GLU A 1 73 ? -7.634 10.063 2.176 1.00 55.50 73 GLU A N 1
ATOM 597 C CA . GLU A 1 73 ? -9.077 10.134 2.473 1.00 55.50 73 GLU A CA 1
ATOM 598 C C . GLU A 1 73 ? -9.874 8.990 1.828 1.00 55.50 73 GLU A C 1
ATOM 600 O O . GLU A 1 73 ? -10.707 8.364 2.490 1.00 55.50 73 GLU A O 1
ATOM 605 N N . HIS A 1 74 ? -9.541 8.624 0.587 1.00 57.66 74 HIS A N 1
ATOM 606 C CA . HIS A 1 74 ? -10.171 7.501 -0.111 1.00 57.66 74 HIS A CA 1
ATOM 607 C C . HIS A 1 74 ? -9.903 6.130 0.537 1.00 57.66 74 HIS A C 1
ATOM 609 O O . HIS A 1 74 ? -10.712 5.219 0.373 1.00 57.66 74 HIS A O 1
ATOM 615 N N . TYR A 1 75 ? -8.812 5.964 1.293 1.00 56.41 75 TYR A N 1
ATOM 616 C CA . TYR A 1 75 ? -8.498 4.704 1.987 1.00 56.41 75 TYR A CA 1
ATOM 617 C C . TYR A 1 75 ? -9.224 4.552 3.316 1.00 56.41 75 TYR A C 1
ATOM 619 O O . TYR A 1 75 ? -9.465 3.445 3.791 1.00 56.41 75 TYR A O 1
ATOM 627 N N . LEU A 1 76 ? -9.527 5.678 3.956 1.00 52.22 76 LEU A N 1
ATOM 628 C CA . LEU A 1 76 ? -10.055 5.696 5.311 1.00 52.22 76 LEU A CA 1
ATOM 629 C C . LEU A 1 76 ? -11.576 5.597 5.358 1.00 52.22 76 LEU A C 1
ATOM 631 O O . LEU A 1 76 ? -12.092 5.160 6.387 1.00 52.22 76 LEU A O 1
ATOM 635 N N . ALA A 1 77 ? -12.252 5.996 4.278 1.00 56.44 77 ALA A N 1
ATOM 636 C CA . ALA A 1 77 ? -13.704 6.107 4.194 1.00 56.44 77 ALA A CA 1
ATOM 637 C C . ALA A 1 77 ? -14.447 4.757 4.149 1.00 56.44 77 ALA A C 1
ATOM 639 O O . ALA A 1 77 ? -15.644 4.720 4.407 1.00 56.44 77 ALA A O 1
ATOM 640 N N . SER A 1 78 ? -13.765 3.648 3.846 1.00 53.69 78 SER A N 1
ATOM 641 C CA . SER A 1 78 ? -14.406 2.345 3.597 1.00 53.69 78 SER A CA 1
ATOM 642 C C . SER A 1 78 ? -14.347 1.345 4.759 1.00 53.69 78 SER A C 1
ATOM 644 O O . SER A 1 78 ? -14.833 0.226 4.615 1.00 53.69 78 SER A O 1
ATOM 646 N N . LEU A 1 79 ? -13.771 1.706 5.911 1.00 53.06 79 LEU A N 1
ATOM 647 C CA . LEU A 1 79 ? -13.562 0.769 7.021 1.00 53.06 79 LEU A CA 1
ATOM 648 C C . LEU A 1 79 ? -14.146 1.306 8.328 1.00 53.06 79 LEU A C 1
ATOM 650 O O . LEU A 1 79 ? -13.523 2.128 9.005 1.00 53.06 79 LEU A O 1
ATOM 654 N N . ASP A 1 80 ? -15.323 0.787 8.678 1.00 61.09 80 ASP A N 1
ATOM 655 C CA . ASP A 1 80 ? -15.885 0.842 10.026 1.00 61.09 80 ASP A CA 1
ATOM 656 C C . ASP A 1 80 ? -14.906 0.162 11.001 1.00 61.09 80 ASP A C 1
ATOM 658 O O . ASP A 1 80 ? -14.576 -1.024 10.858 1.00 61.09 80 ASP A O 1
ATOM 662 N N . MET A 1 81 ? -14.342 0.947 11.920 1.00 57.84 81 MET A N 1
ATOM 663 C CA . MET A 1 81 ? -13.204 0.537 12.753 1.00 57.84 81 MET A CA 1
ATOM 664 C C . MET A 1 81 ? -13.581 -0.583 13.725 1.00 57.84 81 MET A C 1
ATOM 666 O O . MET A 1 81 ? -12.774 -1.492 13.932 1.00 57.84 81 MET A O 1
ATOM 670 N N . ASP A 1 82 ? -14.821 -0.589 14.211 1.00 56.91 82 ASP A N 1
ATOM 671 C CA . ASP A 1 82 ? -15.309 -1.579 15.173 1.00 56.91 82 ASP A CA 1
ATOM 672 C C . ASP A 1 82 ? -15.464 -2.957 14.516 1.00 56.91 82 ASP A C 1
ATOM 674 O O . ASP A 1 82 ? -14.941 -3.967 14.996 1.00 56.91 82 ASP A O 1
ATOM 678 N N . LYS A 1 83 ? -16.070 -2.991 13.326 1.00 58.62 83 LYS A N 1
ATOM 679 C CA . LYS A 1 83 ? -16.225 -4.211 12.519 1.00 58.62 83 LYS A CA 1
ATOM 680 C C . LYS A 1 83 ? -14.884 -4.759 12.026 1.00 58.62 83 LYS A C 1
ATOM 682 O O . LYS A 1 83 ? -14.689 -5.967 11.905 1.00 58.62 83 LYS A O 1
ATOM 687 N N . THR A 1 84 ? -13.930 -3.865 11.774 1.00 58.59 84 THR A N 1
ATOM 688 C CA . THR A 1 84 ? -12.568 -4.217 11.364 1.00 58.59 84 THR A CA 1
ATOM 689 C C . THR A 1 84 ? -11.778 -4.863 12.506 1.00 58.59 84 THR A C 1
ATOM 691 O O . THR A 1 84 ? -11.011 -5.798 12.270 1.00 58.59 84 THR A O 1
ATOM 694 N N . TRP A 1 85 ? -11.947 -4.391 13.742 1.00 59.56 85 TRP A N 1
ATOM 695 C CA . TRP A 1 85 ? -11.260 -4.949 14.908 1.00 59.56 85 TRP A CA 1
ATOM 696 C C . TRP A 1 85 ? -11.735 -6.371 15.231 1.00 59.56 85 TRP A C 1
ATOM 698 O O . TRP A 1 85 ? -10.909 -7.262 15.431 1.00 59.56 85 TRP A O 1
ATOM 708 N N . GLU A 1 86 ? -13.049 -6.606 15.169 1.00 63.06 86 GLU A N 1
ATOM 709 C CA . GLU A 1 86 ? -13.665 -7.935 15.307 1.00 63.06 86 GLU A CA 1
ATOM 710 C C . GLU A 1 86 ? -13.088 -8.954 14.307 1.00 63.06 86 GLU A C 1
ATOM 712 O O . GLU A 1 86 ? -12.673 -10.042 14.705 1.00 63.06 86 GLU A O 1
ATOM 717 N N . ILE A 1 87 ? -12.961 -8.585 13.025 1.00 62.34 87 ILE A N 1
ATOM 718 C CA . ILE A 1 87 ? -12.406 -9.463 11.977 1.00 62.34 87 ILE A CA 1
ATOM 719 C C . ILE A 1 87 ? -10.906 -9.733 12.194 1.00 62.34 87 ILE A C 1
ATOM 721 O O . ILE A 1 87 ? -10.433 -10.851 11.987 1.00 62.34 87 ILE A O 1
ATOM 725 N N . ASN A 1 88 ? -10.133 -8.735 12.638 1.00 58.72 88 ASN A N 1
ATOM 726 C CA . ASN A 1 88 ? -8.684 -8.894 12.811 1.00 58.72 88 ASN A CA 1
ATOM 727 C C . ASN A 1 88 ? -8.288 -9.687 14.065 1.00 58.72 88 ASN A C 1
ATOM 729 O O . ASN A 1 88 ? -7.133 -10.108 14.149 1.00 58.72 88 ASN A O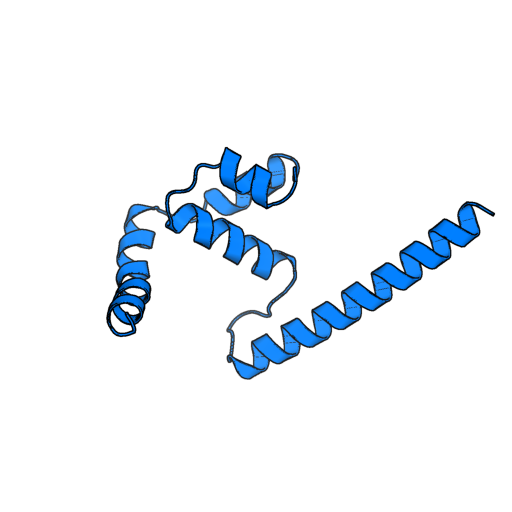 1
ATOM 733 N N . LYS A 1 89 ? -9.199 -9.956 15.014 1.00 61.75 89 LYS A N 1
ATOM 734 C CA . LYS A 1 89 ? -8.912 -10.852 16.153 1.00 61.75 89 LYS A CA 1
ATOM 735 C C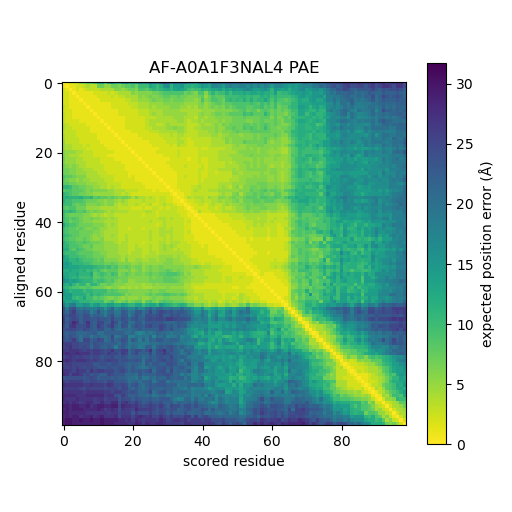 . LYS A 1 89 ? -8.358 -12.208 15.700 1.00 61.75 89 LYS A C 1
ATOM 737 O O . LYS A 1 89 ? -7.454 -12.730 16.349 1.00 61.75 89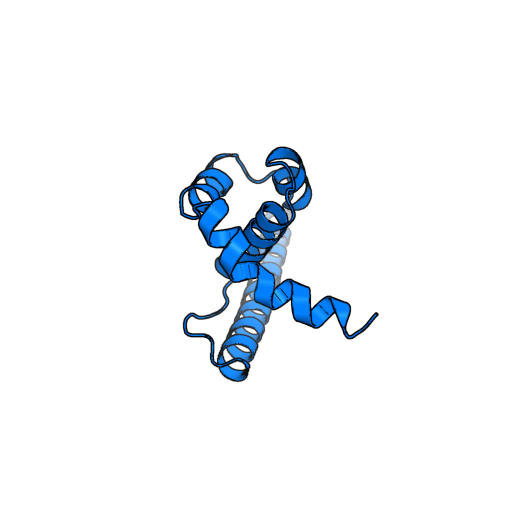 LYS A O 1
ATOM 742 N N . GLY A 1 90 ? -8.825 -12.735 14.564 1.00 56.88 90 GLY A N 1
ATOM 743 C CA . GLY A 1 90 ? -8.320 -13.988 13.988 1.00 56.88 90 GLY A CA 1
ATOM 744 C C . GLY A 1 90 ? -6.842 -13.935 13.570 1.00 56.88 90 GLY A C 1
ATOM 745 O O . GLY A 1 90 ? -6.126 -14.916 13.742 1.00 56.88 90 GLY A O 1
ATOM 746 N N . LEU A 1 91 ? -6.352 -12.780 13.101 1.00 56.00 91 LEU A N 1
ATOM 747 C CA . LEU A 1 91 ? -4.945 -12.581 12.718 1.00 56.00 91 LEU A CA 1
ATOM 748 C C . LEU A 1 91 ? -4.020 -12.466 13.938 1.00 56.00 91 LEU A C 1
ATOM 750 O O . LEU A 1 91 ? -2.891 -12.954 13.915 1.00 56.00 91 LEU A O 1
ATOM 754 N N . PHE A 1 92 ? -4.486 -11.834 15.019 1.00 56.12 92 PHE A N 1
ATOM 755 C CA . PHE A 1 92 ? -3.690 -11.667 16.239 1.00 56.12 92 PHE A CA 1
ATOM 756 C C . PHE A 1 92 ? -3.601 -12.941 17.087 1.00 56.12 92 PHE A C 1
ATOM 758 O O . PHE A 1 92 ? -2.624 -13.107 17.817 1.00 56.12 92 PHE A O 1
ATOM 765 N N . TYR A 1 93 ? -4.580 -13.847 16.987 1.00 50.03 93 TYR A N 1
ATOM 766 C CA . TYR A 1 93 ? -4.572 -15.100 17.748 1.00 50.03 93 TYR A CA 1
ATOM 767 C C . TYR A 1 93 ? -3.457 -16.054 17.291 1.00 50.03 93 TYR A C 1
ATOM 769 O O . TYR A 1 93 ? -2.820 -16.692 18.123 1.00 50.03 93 TYR A O 1
ATOM 777 N N . ILE A 1 94 ? -3.152 -16.083 15.988 1.00 49.91 94 ILE A N 1
ATOM 778 C CA . ILE A 1 94 ? -2.075 -16.915 15.424 1.00 49.91 94 ILE A CA 1
ATOM 779 C C . ILE A 1 94 ? -0.702 -16.437 15.920 1.00 49.91 94 ILE A C 1
ATOM 781 O O . ILE A 1 94 ? 0.130 -17.240 16.326 1.00 49.91 94 ILE A O 1
ATOM 785 N N . ARG A 1 95 ? -0.490 -15.117 15.999 1.00 46.59 95 ARG A N 1
ATOM 786 C CA . ARG A 1 95 ? 0.804 -14.535 16.396 1.00 46.59 95 ARG A CA 1
ATOM 787 C C . ARG A 1 95 ? 1.182 -14.794 17.861 1.00 46.59 95 ARG A C 1
ATOM 789 O O . ARG A 1 95 ? 2.353 -14.696 18.200 1.00 46.59 95 ARG A O 1
ATOM 796 N N . LYS A 1 96 ? 0.211 -15.109 18.727 1.00 44.53 96 LYS A N 1
ATOM 797 C CA . LYS A 1 96 ? 0.447 -15.406 20.152 1.00 44.53 96 LYS A CA 1
ATOM 798 C C . LYS A 1 96 ? 0.856 -16.856 20.427 1.00 44.53 96 LYS A C 1
ATOM 800 O O . LYS A 1 96 ? 1.260 -17.146 21.544 1.00 44.53 96 LYS A O 1
ATOM 805 N N . LEU A 1 97 ? 0.718 -17.752 19.449 1.00 43.75 97 LEU A N 1
ATOM 806 C CA . LEU A 1 97 ? 1.130 -19.156 19.566 1.00 43.75 97 LEU A CA 1
ATOM 807 C C . LEU A 1 97 ? 2.566 -19.393 19.069 1.00 43.75 97 LEU A C 1
ATOM 809 O O . LEU A 1 97 ? 3.101 -20.479 19.261 1.00 43.75 97 LEU A O 1
ATOM 813 N N . GLU A 1 98 ? 3.190 -18.381 18.461 1.00 46.38 98 GLU A N 1
ATOM 814 C CA . GLU A 1 98 ? 4.557 -18.435 17.921 1.00 46.38 98 GLU A CA 1
ATOM 815 C C . GLU A 1 98 ? 5.578 -17.620 18.749 1.00 46.38 98 GLU A C 1
ATOM 817 O O . GLU A 1 98 ? 6.722 -17.465 18.323 1.00 46.38 98 GLU A O 1
ATOM 822 N N . SER A 1 99 ? 5.184 -17.097 19.920 1.00 38.69 99 SER A N 1
ATOM 823 C CA . SER A 1 99 ? 6.046 -16.359 20.866 1.00 38.69 99 SER A CA 1
ATOM 824 C C . SER A 1 99 ? 6.108 -17.044 22.221 1.00 38.69 99 SER A C 1
ATOM 826 O O . SER A 1 99 ? 7.214 -17.116 22.793 1.00 38.69 99 SER A O 1
#

Solvent-accessible surface area (backbone atoms only — not comparable to full-atom values): 5902 Å² total; per-residue (Å²): 110,69,68,58,53,54,50,53,50,53,52,53,53,50,53,51,55,51,53,55,47,54,52,30,42,53,52,20,63,76,65,66,47,96,60,76,46,40,77,64,56,53,49,53,51,51,54,49,52,42,49,73,71,68,48,51,72,65,59,52,37,58,77,66,58,76,63,62,73,75,68,56,57,73,67,57,76,79,58,63,65,68,66,50,51,65,62,45,49,67,62,56,58,60,61,66,77,78,111

Sequence (99 aa):
MFEILLFIYKYYMSQIAKAVRILHMYISEKLELSVDLRLKTSRDSYATTLKRSGKSRDEIREMMGHSTSEVIEHYLASLDMDKTWEINKGLFYIRKLES

pLDDT: mean 75.26, std 16.44, range [38.69, 95.19]

Secondary structure (DSSP, 8-state):
-HHHHHHHHHHHHHHHHHHHHHHHHHHHHHTT-SS---HHHHHHHHHHHHHHTT--HHHHHHHT-S--THHHHHHHTT--HHHHHHHHHHHHHHHTS--

Radius of gyration: 17.83 Å; Cα contacts (8 Å, |Δi|>4): 33; chains: 1; bounding box: 39×36×43 Å

Nearest PDB structures (foldseek):
  5hxy-assembly4_D  TM=7.762E-01  e=1.110E-01  Thermoplasma acidophilum DSM 1728
  5hxy-assembly6_F  TM=6.868E-01  e=6.105E-01  Thermoplasma acido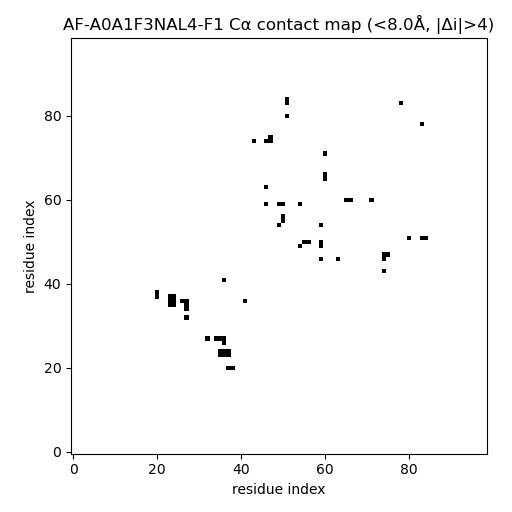philum DSM 1728
  7und-assembly1_J  TM=5.424E-01  e=5.415E+00  Sus scrofa

Foldseek 3Di:
DVVVVVVVVVVVVVVVQVVVQVVQQVVCVVVVPPDTDHPLVVLLVVLVVCVLVVDDPVVSCVVVPPDDPVSVVVSPVPDDNVVVNVVCVVVVVVVVVVD